Protein AF-A0A9D1K2B1-F1 (afdb_monomer_lite)

Structure (mmCIF, N/CA/C/O backbone):
data_AF-A0A9D1K2B1-F1
#
_entry.id   AF-A0A9D1K2B1-F1
#
loop_
_atom_site.group_PDB
_atom_site.id
_atom_site.type_symbol
_atom_site.label_atom_id
_atom_site.label_alt_id
_atom_site.label_comp_id
_atom_site.label_asym_id
_atom_site.label_entity_id
_atom_site.label_seq_id
_atom_site.pdbx_PDB_ins_code
_atom_site.Cartn_x
_atom_site.Cartn_y
_atom_site.Cartn_z
_atom_site.occupancy
_atom_site.B_iso_or_equiv
_atom_site.auth_seq_id
_atom_site.auth_comp_id
_atom_site.auth_asym_id
_atom_site.auth_atom_id
_atom_site.pdbx_PDB_model_num
ATOM 1 N N . MET A 1 1 ? 57.698 0.652 50.246 1.00 42.91 1 MET A N 1
ATOM 2 C CA . MET A 1 1 ? 56.872 1.882 50.127 1.00 42.91 1 MET A CA 1
ATOM 3 C C . MET A 1 1 ? 55.983 1.719 48.900 1.00 42.91 1 MET A C 1
ATOM 5 O O . MET A 1 1 ? 56.507 1.148 47.949 1.00 42.91 1 MET A O 1
ATOM 9 N N . PRO A 1 2 ? 54.697 2.130 48.892 1.00 47.16 2 PRO A N 1
ATOM 10 C CA . PRO A 1 2 ? 54.116 3.295 49.573 1.00 47.16 2 PRO A CA 1
ATOM 11 C C . PRO A 1 2 ? 52.962 2.987 50.560 1.00 47.16 2 PRO A C 1
ATOM 13 O O . PRO A 1 2 ? 52.565 1.844 50.748 1.00 47.16 2 PRO A O 1
ATOM 16 N N . PHE A 1 3 ? 52.524 4.053 51.237 1.00 38.34 3 PHE A N 1
ATOM 17 C CA . PHE A 1 3 ? 51.678 4.156 52.436 1.00 38.34 3 PHE A CA 1
ATOM 18 C C . PHE A 1 3 ? 50.153 4.059 52.184 1.00 38.34 3 PHE A C 1
ATOM 20 O O . PHE A 1 3 ? 49.709 4.307 51.061 1.00 38.34 3 PHE A O 1
ATOM 27 N N . PRO A 1 4 ? 49.337 3.773 53.227 1.00 44.44 4 PRO A N 1
ATOM 28 C CA . PRO A 1 4 ? 47.873 3.760 53.150 1.00 44.44 4 PRO A CA 1
ATOM 29 C C . PRO A 1 4 ? 47.290 5.185 53.088 1.00 44.44 4 PRO A C 1
ATOM 31 O O . PRO A 1 4 ? 47.824 6.105 53.707 1.00 44.44 4 PRO A O 1
ATOM 34 N N . LYS A 1 5 ? 46.167 5.377 52.381 1.00 49.03 5 LYS A N 1
ATOM 35 C CA . LYS A 1 5 ? 45.376 6.621 52.442 1.00 49.03 5 LYS A CA 1
ATOM 36 C C . LYS A 1 5 ? 44.247 6.482 53.472 1.00 49.03 5 LYS A C 1
ATOM 38 O O . LYS A 1 5 ? 43.446 5.558 53.393 1.00 49.03 5 LYS A O 1
ATOM 43 N N . ALA A 1 6 ? 44.232 7.410 54.427 1.00 44.16 6 ALA A N 1
ATOM 44 C CA . ALA A 1 6 ? 43.238 7.596 55.486 1.00 44.16 6 ALA A CA 1
ATOM 45 C C . ALA A 1 6 ? 41.986 8.362 54.978 1.00 44.16 6 ALA A C 1
ATOM 47 O O . ALA A 1 6 ? 42.064 8.988 53.917 1.00 44.16 6 ALA A O 1
ATOM 48 N N . PRO A 1 7 ? 40.845 8.333 55.700 1.00 40.44 7 PRO A N 1
ATOM 49 C CA . PRO A 1 7 ? 39.591 8.944 55.258 1.00 40.44 7 PRO A CA 1
ATOM 50 C C . PRO A 1 7 ? 39.573 10.460 55.508 1.00 40.44 7 PRO A C 1
ATOM 52 O O . PRO A 1 7 ? 40.241 10.959 56.412 1.00 40.44 7 PRO A O 1
ATOM 55 N N . ALA A 1 8 ? 38.777 11.192 54.725 1.00 40.62 8 ALA A N 1
ATOM 56 C CA . ALA A 1 8 ? 38.548 12.620 54.920 1.00 40.62 8 ALA A CA 1
ATOM 57 C C . ALA A 1 8 ? 37.243 12.859 55.699 1.00 40.62 8 ALA A C 1
ATOM 59 O O . ALA A 1 8 ? 36.166 12.451 55.273 1.00 40.62 8 ALA A O 1
ATOM 60 N N . LEU A 1 9 ? 37.375 13.543 56.834 1.00 32.53 9 LEU A N 1
ATOM 61 C CA . LEU A 1 9 ? 36.319 14.177 57.622 1.00 32.53 9 LEU A CA 1
ATOM 62 C C . LEU A 1 9 ? 36.584 15.685 57.574 1.00 32.53 9 LEU A C 1
ATOM 64 O O . LEU A 1 9 ? 37.693 16.097 57.912 1.00 32.53 9 LEU A O 1
ATOM 68 N N . SER A 1 10 ? 35.582 16.503 57.254 1.00 36.38 10 SER A N 1
ATOM 69 C CA . SER A 1 10 ? 35.505 17.867 57.792 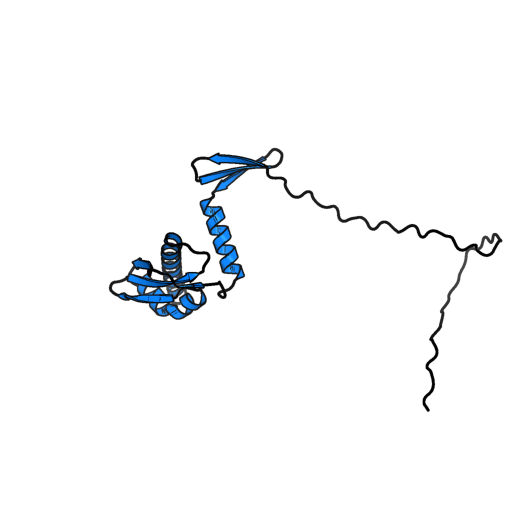1.00 36.38 10 SER A CA 1
ATOM 70 C C . SER A 1 10 ? 34.108 18.483 57.665 1.00 36.38 10 SER A C 1
ATOM 72 O O . SER A 1 10 ? 33.372 18.267 56.708 1.00 36.38 10 SER A O 1
ATOM 74 N N . ILE A 1 11 ? 33.782 19.226 58.722 1.00 36.28 11 ILE A N 1
ATOM 75 C CA . ILE A 1 11 ? 32.523 19.857 59.133 1.00 36.28 11 ILE A CA 1
ATOM 76 C C . ILE A 1 11 ? 32.655 21.373 58.938 1.00 36.28 11 ILE A C 1
ATOM 78 O O . ILE A 1 11 ? 33.719 21.895 59.258 1.00 36.28 11 ILE A O 1
ATOM 82 N N . LEU A 1 12 ? 31.579 22.085 58.577 1.00 35.84 12 LEU A N 1
ATOM 83 C CA . LEU A 1 12 ? 31.353 23.516 58.886 1.00 35.84 12 LEU A CA 1
ATOM 84 C C . LEU A 1 12 ? 29.826 23.718 59.051 1.00 35.84 12 LEU A C 1
ATOM 86 O O . LEU A 1 12 ? 29.088 23.423 58.121 1.00 35.84 12 LEU A O 1
ATOM 90 N N . SER A 1 13 ? 29.255 23.933 60.245 1.00 35.72 13 SER A N 1
ATOM 91 C CA . SER A 1 13 ? 29.264 25.116 61.139 1.00 35.72 13 SER A CA 1
ATOM 92 C C . SER A 1 13 ? 28.545 26.352 60.576 1.00 35.72 13 SER A C 1
ATOM 94 O O . SER A 1 13 ? 29.125 27.034 59.738 1.00 35.72 13 SER A O 1
ATOM 96 N N . ASN A 1 14 ? 27.361 26.704 61.115 1.00 36.28 14 ASN A N 1
ATOM 97 C CA . ASN A 1 14 ? 27.158 27.986 61.826 1.00 36.28 14 ASN A CA 1
ATOM 98 C C . ASN A 1 14 ? 25.767 28.156 62.489 1.00 36.28 14 ASN A C 1
ATOM 100 O O . ASN A 1 14 ? 24.738 27.815 61.914 1.00 36.28 14 ASN A O 1
ATOM 104 N N . SER A 1 15 ? 25.793 28.736 63.695 1.00 38.16 15 SER A N 1
ATOM 105 C CA . SER A 1 15 ? 24.716 29.077 64.656 1.00 38.16 15 SER A CA 1
ATOM 106 C C . SER A 1 15 ? 24.010 30.422 64.322 1.00 38.16 15 SER A C 1
ATOM 108 O O . SER A 1 15 ? 24.632 31.240 63.652 1.00 38.16 15 SER A O 1
ATOM 110 N N . GLN A 1 16 ? 22.742 30.742 64.670 1.00 42.72 16 GLN A N 1
ATOM 111 C CA . GLN A 1 16 ? 22.116 31.188 65.959 1.00 42.72 16 GLN A CA 1
ATOM 112 C C . GLN A 1 16 ? 20.704 31.808 65.642 1.00 42.72 16 GLN A C 1
ATOM 114 O O . GLN A 1 16 ? 20.439 31.999 64.456 1.00 42.72 16 GLN A O 1
ATOM 119 N N . PRO A 1 17 ? 19.862 32.327 66.583 1.00 39.25 17 PRO A N 1
ATOM 120 C CA . PRO A 1 17 ? 19.605 32.013 68.003 1.00 39.25 17 PRO A CA 1
ATOM 121 C C . PRO A 1 17 ? 18.090 31.850 68.338 1.00 39.25 17 PRO A C 1
ATOM 123 O O . PRO A 1 17 ? 17.222 32.454 67.711 1.00 39.25 17 PRO A O 1
ATOM 126 N N . GLY A 1 18 ? 17.761 31.105 69.398 1.00 34.69 18 GLY A N 1
ATOM 127 C CA . GLY A 1 18 ? 16.387 30.994 69.910 1.00 34.69 18 GLY A CA 1
ATOM 128 C C . GLY A 1 18 ? 16.225 29.867 70.927 1.00 34.69 18 GLY A C 1
ATOM 129 O O . GLY A 1 18 ? 15.487 28.918 70.690 1.00 34.69 18 GLY A O 1
ATOM 130 N N . ASP A 1 19 ? 16.970 29.938 72.031 1.00 33.38 19 ASP A N 1
ATOM 131 C CA . ASP A 1 19 ? 17.018 28.895 73.054 1.00 33.38 19 ASP A CA 1
ATOM 132 C C . ASP A 1 19 ? 15.716 28.797 73.866 1.00 33.38 19 ASP A C 1
ATOM 134 O O . ASP A 1 19 ? 15.302 29.721 74.563 1.00 33.38 19 ASP A O 1
ATOM 138 N N . THR A 1 20 ? 15.131 27.603 73.905 1.00 34.12 20 THR A N 1
ATOM 139 C CA . THR A 1 20 ? 14.628 27.051 75.167 1.00 34.12 20 THR A CA 1
ATOM 140 C C . THR A 1 20 ? 15.136 25.623 75.285 1.00 34.12 20 THR A C 1
ATOM 142 O O . THR A 1 20 ? 14.659 24.696 74.635 1.00 34.12 20 THR A O 1
ATOM 145 N N . VAL A 1 21 ? 16.157 25.473 76.124 1.00 35.66 21 VAL A N 1
ATOM 146 C CA . VAL A 1 21 ? 16.801 24.209 76.476 1.00 35.66 21 VAL A CA 1
ATOM 147 C C . VAL A 1 21 ? 15.862 23.381 77.361 1.00 35.66 21 VAL A C 1
ATOM 149 O O . VAL A 1 21 ? 15.447 23.835 78.427 1.00 35.66 21 VAL A O 1
ATOM 152 N N . ARG A 1 22 ? 15.594 22.123 76.985 1.00 31.62 22 ARG A N 1
ATOM 153 C CA . ARG A 1 22 ? 15.200 21.069 77.937 1.00 31.62 22 ARG A CA 1
ATOM 154 C C . ARG A 1 22 ? 16.084 19.835 77.760 1.00 31.62 22 ARG A C 1
ATOM 156 O O . ARG A 1 22 ? 16.180 19.265 76.681 1.00 31.62 22 ARG A O 1
ATOM 163 N N . PHE A 1 23 ? 16.719 19.433 78.858 1.00 31.05 23 PHE A N 1
ATOM 164 C CA . PHE A 1 23 ? 17.557 18.243 78.984 1.00 31.05 23 PHE A CA 1
ATOM 165 C C . PHE A 1 23 ? 16.712 16.956 79.042 1.00 31.05 23 PHE A C 1
ATOM 167 O O . PHE A 1 23 ? 15.790 16.860 79.850 1.00 31.05 23 PHE A O 1
ATOM 174 N N . SER A 1 24 ? 17.103 15.903 78.319 1.00 32.75 24 SER A N 1
ATOM 175 C CA . SER A 1 24 ? 17.839 14.759 78.900 1.00 32.75 24 SER A CA 1
ATOM 176 C C . SER A 1 24 ? 17.693 13.444 78.111 1.00 32.75 24 SER A C 1
ATOM 178 O O . SER A 1 24 ? 16.620 13.099 77.627 1.00 32.75 24 SER A O 1
ATOM 180 N N . LYS A 1 25 ? 18.806 12.691 78.159 1.00 34.25 25 LYS A N 1
ATOM 181 C CA . LYS A 1 25 ? 19.060 11.268 77.854 1.00 34.25 25 LYS A CA 1
ATOM 182 C C . LYS A 1 25 ? 19.443 10.914 76.408 1.00 34.25 25 LYS A C 1
ATOM 184 O O . LYS A 1 25 ? 18.646 10.944 75.483 1.00 34.25 25 LYS A O 1
ATOM 189 N N . THR A 1 26 ? 20.714 10.530 76.287 1.00 39.12 26 THR A N 1
ATOM 190 C CA . THR A 1 26 ? 21.387 9.856 75.167 1.00 39.12 26 THR A CA 1
ATOM 191 C C . THR A 1 26 ? 20.589 8.630 74.686 1.00 39.12 26 THR A C 1
ATOM 193 O O . THR A 1 26 ? 19.840 8.034 75.467 1.00 39.12 26 THR A O 1
ATOM 196 N N . PRO A 1 27 ? 20.733 8.259 73.403 1.00 40.28 27 PRO A N 1
ATOM 197 C CA . PRO A 1 27 ? 19.713 7.580 72.626 1.00 40.28 27 PRO A CA 1
ATOM 198 C C . PRO A 1 27 ? 19.751 6.067 72.837 1.00 40.28 27 PRO A C 1
ATOM 200 O O . PRO A 1 27 ? 20.812 5.466 73.005 1.00 40.28 27 PRO A O 1
ATOM 203 N N . ARG A 1 28 ? 18.578 5.438 72.756 1.00 38.09 28 ARG A N 1
ATOM 204 C CA . ARG A 1 28 ? 18.480 4.049 72.300 1.00 38.09 28 ARG A CA 1
ATOM 205 C C . ARG A 1 28 ? 18.335 4.096 70.777 1.00 38.09 28 ARG A C 1
ATOM 207 O O . ARG A 1 28 ? 17.539 4.909 70.303 1.00 38.09 28 ARG A O 1
ATOM 214 N N . PRO A 1 29 ? 19.089 3.298 70.009 1.00 44.03 29 PRO A N 1
ATOM 215 C CA . PRO A 1 29 ? 18.872 3.206 68.580 1.00 44.03 29 PRO A CA 1
ATOM 216 C C . PRO A 1 29 ? 17.627 2.345 68.387 1.00 44.03 29 PRO A C 1
ATOM 218 O O . PRO A 1 29 ? 17.682 1.155 68.642 1.00 44.03 29 PRO A O 1
ATOM 221 N N . ASP A 1 30 ? 16.504 2.982 68.076 1.00 41.56 30 ASP A N 1
ATOM 222 C CA . ASP A 1 30 ? 15.373 2.398 67.343 1.00 41.56 30 ASP A CA 1
ATOM 223 C C . ASP A 1 30 ? 14.384 3.532 67.021 1.00 41.56 30 ASP A C 1
ATOM 225 O O . ASP A 1 30 ? 13.219 3.527 67.412 1.00 41.56 30 ASP A O 1
ATOM 229 N N . SER A 1 31 ? 14.871 4.569 66.331 1.00 41.84 31 SER A N 1
ATOM 230 C CA . SER A 1 31 ? 13.979 5.486 65.620 1.00 41.84 31 SER A CA 1
ATOM 231 C C . SER A 1 31 ? 13.761 4.911 64.233 1.00 41.84 31 SER A C 1
ATOM 233 O O . SER A 1 31 ? 14.615 5.020 63.355 1.00 41.84 31 SER A O 1
ATOM 235 N N . MET A 1 32 ? 12.613 4.259 64.077 1.00 40.28 32 MET A N 1
ATOM 236 C CA . MET A 1 32 ? 12.077 3.840 62.792 1.00 40.28 32 MET A CA 1
ATOM 237 C C . MET A 1 32 ? 12.019 5.064 61.873 1.00 40.28 32 MET A C 1
ATOM 239 O O . MET A 1 32 ? 11.344 6.049 62.171 1.00 40.28 32 MET A O 1
ATOM 243 N N . ILE A 1 33 ? 12.759 5.002 60.771 1.00 4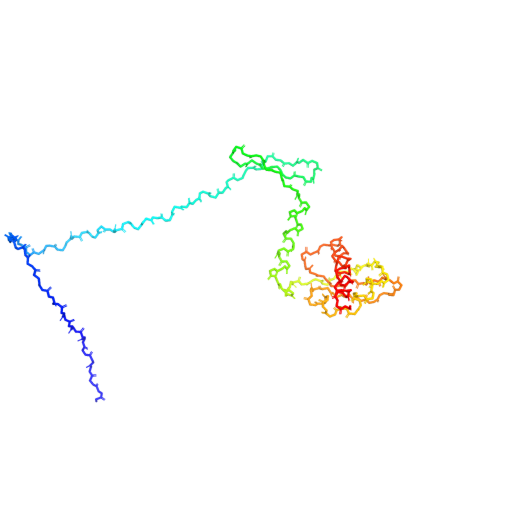1.88 33 ILE A N 1
ATOM 244 C CA . ILE A 1 33 ? 12.650 5.938 59.656 1.00 41.88 33 ILE A CA 1
ATOM 245 C C . ILE A 1 33 ? 11.231 5.762 59.10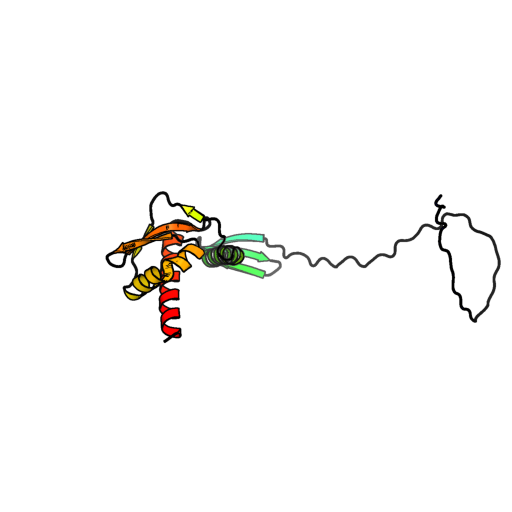4 1.00 41.88 33 ILE A C 1
ATOM 247 O O . ILE A 1 33 ? 10.916 4.698 58.575 1.00 41.88 33 ILE A O 1
ATOM 251 N N . GLN A 1 34 ? 10.359 6.761 59.259 1.00 47.12 34 GLN A N 1
ATOM 252 C CA . GLN A 1 34 ? 9.144 6.817 58.448 1.00 47.12 34 GLN A CA 1
ATOM 253 C C . GLN A 1 34 ? 9.564 7.282 57.053 1.00 47.12 34 GLN A C 1
ATOM 255 O O . GLN A 1 34 ? 10.133 8.370 56.940 1.00 47.12 34 GLN A O 1
ATOM 260 N N . PRO A 1 35 ? 9.363 6.469 56.004 1.00 45.59 35 PRO A N 1
ATOM 261 C CA . PRO A 1 35 ? 9.651 6.903 54.653 1.00 45.59 35 PRO A CA 1
ATOM 262 C C . PRO A 1 35 ? 8.675 8.018 54.277 1.00 45.59 35 PRO A C 1
ATOM 264 O O . PRO A 1 35 ? 7.458 7.873 54.390 1.00 45.59 35 PRO A O 1
ATOM 267 N N . GLU A 1 36 ? 9.240 9.136 53.844 1.00 54.59 36 GLU A N 1
ATOM 268 C CA . GLU A 1 36 ? 8.534 10.233 53.202 1.00 54.59 36 GLU A CA 1
ATOM 269 C C . GLU A 1 36 ? 7.840 9.678 51.950 1.00 54.59 36 GLU A C 1
ATOM 271 O O . GLU A 1 36 ? 8.492 9.216 51.011 1.00 54.59 36 GLU A O 1
ATOM 276 N N . GLN A 1 37 ? 6.506 9.618 51.983 1.00 49.91 37 GLN A N 1
ATOM 277 C CA . GLN A 1 37 ? 5.706 9.137 50.863 1.00 49.91 37 GLN A CA 1
ATOM 278 C C . GLN A 1 37 ? 5.843 10.140 49.717 1.00 49.91 37 GLN A C 1
ATOM 280 O O . GLN A 1 37 ? 5.260 11.221 49.737 1.00 49.91 37 GLN A O 1
ATOM 285 N N . THR A 1 38 ? 6.653 9.780 48.724 1.00 49.78 38 THR A N 1
ATOM 286 C CA . THR A 1 38 ? 6.652 10.445 47.420 1.00 49.78 38 THR A CA 1
ATOM 287 C C . THR A 1 38 ? 5.252 10.266 46.828 1.00 49.78 38 THR A C 1
ATOM 289 O O . THR A 1 38 ? 4.784 9.126 46.818 1.00 49.78 38 THR A O 1
ATOM 292 N N . PRO 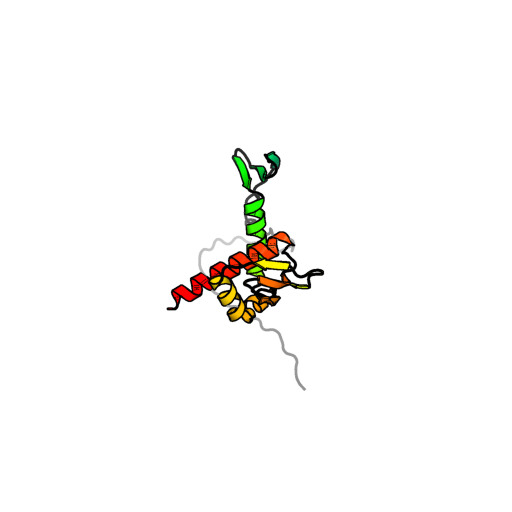A 1 39 ? 4.556 11.330 46.380 1.00 56.44 39 PRO A N 1
ATOM 293 C CA . PRO A 1 39 ? 3.261 11.170 45.736 1.00 56.44 39 PRO A CA 1
ATOM 294 C C . PRO A 1 39 ? 3.447 10.263 44.522 1.00 56.44 39 PRO A C 1
ATOM 296 O O . PRO A 1 39 ? 4.233 10.551 43.617 1.00 56.44 39 PRO A O 1
ATOM 299 N N . GLU A 1 40 ? 2.780 9.117 44.576 1.00 64.00 40 GLU A N 1
ATOM 300 C CA . GLU A 1 40 ? 2.745 8.134 43.507 1.00 64.00 40 GLU A CA 1
ATOM 301 C C . GLU A 1 40 ? 2.160 8.826 42.265 1.00 64.00 40 GLU A C 1
ATOM 303 O O . GLU A 1 40 ? 1.186 9.575 42.402 1.00 64.00 40 GLU A O 1
ATOM 308 N N . PRO A 1 41 ? 2.764 8.674 41.073 1.00 61.03 41 PRO A N 1
ATOM 309 C CA . PRO A 1 41 ? 2.241 9.310 39.875 1.00 61.03 41 PRO A CA 1
ATOM 310 C C . PRO A 1 41 ? 0.805 8.828 39.668 1.00 61.03 41 PRO A C 1
ATOM 312 O O . PRO A 1 41 ? 0.579 7.628 39.506 1.00 61.03 41 PRO A O 1
ATOM 315 N N . GLU A 1 42 ? -0.154 9.759 39.703 1.00 60.19 42 GLU A N 1
ATOM 316 C CA . GLU A 1 42 ? -1.554 9.484 39.391 1.00 60.19 42 GLU A CA 1
ATOM 317 C C . GLU A 1 42 ? -1.606 8.808 38.022 1.00 60.19 42 GLU A C 1
ATOM 319 O O . GLU A 1 42 ? -1.382 9.420 36.975 1.00 60.19 42 GLU A O 1
ATOM 324 N N . THR A 1 43 ? -1.828 7.500 38.046 1.00 61.66 43 THR A N 1
ATOM 325 C CA . THR A 1 43 ? -1.951 6.691 36.847 1.00 61.66 43 THR A CA 1
ATOM 326 C C . THR A 1 43 ? -3.315 7.038 36.282 1.00 61.66 43 THR A C 1
ATOM 328 O O . THR A 1 43 ? -4.340 6.644 36.839 1.00 61.66 43 THR A O 1
ATOM 331 N N . GLN A 1 44 ? -3.349 7.855 35.228 1.00 60.94 44 GLN A N 1
ATOM 332 C CA . GLN A 1 44 ? -4.598 8.067 34.509 1.00 60.94 44 GLN A CA 1
ATOM 333 C C . GLN A 1 44 ? -5.101 6.693 34.049 1.00 60.94 44 GLN A C 1
ATOM 335 O O . GLN A 1 44 ? -4.300 5.917 33.519 1.00 60.94 44 GLN A O 1
ATOM 340 N N . PRO A 1 45 ? -6.376 6.350 34.300 1.00 67.31 45 PRO A N 1
ATOM 341 C CA . PRO A 1 45 ? -6.900 5.061 33.888 1.00 67.31 45 PRO A CA 1
ATOM 342 C C . PRO A 1 45 ? -6.761 4.956 32.372 1.00 67.31 45 PRO A C 1
ATOM 344 O O . PRO A 1 45 ? -7.207 5.846 31.645 1.00 67.31 45 PRO A O 1
ATOM 347 N N . GLU A 1 46 ? -6.116 3.890 31.893 1.00 69.00 46 GLU A N 1
ATOM 348 C CA . GLU A 1 46 ? -6.103 3.622 30.461 1.00 69.00 46 GLU A CA 1
ATOM 349 C C . GLU A 1 46 ? -7.552 3.483 29.978 1.00 69.00 46 GLU A C 1
ATOM 351 O O . GLU A 1 46 ? -8.367 2.855 30.667 1.00 69.00 46 GLU A O 1
ATOM 356 N N . PRO A 1 47 ? -7.905 4.087 28.830 1.00 69.31 47 PRO A N 1
ATOM 357 C CA . PRO A 1 47 ? -9.266 4.026 28.326 1.00 69.31 47 PRO A CA 1
ATOM 358 C C . PRO A 1 47 ? -9.667 2.561 28.127 1.00 69.31 47 PRO A C 1
ATOM 360 O O . PRO A 1 47 ? -9.046 1.822 27.363 1.00 69.31 47 PRO A O 1
ATOM 363 N N . SER A 1 48 ? -10.697 2.122 28.853 1.00 85.94 48 SER A N 1
ATOM 364 C CA . SER A 1 48 ? -11.216 0.763 28.745 1.00 85.94 48 SER A CA 1
ATOM 365 C C . SER A 1 48 ? -12.182 0.683 27.569 1.00 85.94 48 SER A C 1
ATOM 367 O O . SER A 1 48 ? -13.293 1.210 27.640 1.00 85.94 48 SER A O 1
ATOM 369 N N . PHE A 1 49 ? -11.777 -0.002 26.505 1.00 92.56 49 PHE A N 1
ATOM 370 C CA . PHE A 1 49 ? -12.647 -0.273 25.365 1.00 92.56 49 PHE A CA 1
ATOM 371 C C . PHE A 1 49 ? -13.330 -1.630 25.521 1.00 92.56 49 PHE A C 1
ATOM 373 O O . PHE A 1 49 ? -12.683 -2.633 25.838 1.00 92.56 49 PHE A O 1
ATOM 380 N N . ARG A 1 50 ? -14.629 -1.687 25.232 1.00 94.06 50 ARG A N 1
ATOM 381 C CA . ARG A 1 50 ? -15.375 -2.939 25.089 1.00 94.06 50 ARG A CA 1
ATOM 382 C C . ARG A 1 50 ? -15.813 -3.114 23.642 1.00 94.06 50 ARG A C 1
ATOM 384 O O . ARG A 1 50 ? -16.487 -2.258 23.082 1.00 94.06 50 ARG A O 1
ATOM 391 N N . LEU A 1 51 ? -15.473 -4.253 23.045 1.00 95.31 51 LEU A N 1
ATOM 392 C CA . LEU A 1 51 ? -15.959 -4.610 21.715 1.00 95.31 51 LEU A CA 1
ATOM 393 C C . LEU A 1 51 ? -17.462 -4.914 21.767 1.00 95.31 51 LEU A C 1
ATOM 395 O O . LEU A 1 51 ? -17.885 -5.834 22.469 1.00 95.31 51 LEU A O 1
ATOM 399 N N . VAL A 1 52 ? -18.251 -4.150 21.011 1.00 96.25 52 VAL A N 1
ATOM 400 C CA . VAL A 1 52 ? -19.699 -4.362 20.861 1.00 96.25 52 VAL A CA 1
ATOM 401 C C . VAL A 1 52 ? -19.970 -5.345 19.724 1.00 96.25 52 VAL A C 1
ATOM 403 O O . VAL A 1 52 ? -20.786 -6.253 19.873 1.00 96.25 52 VAL A O 1
ATOM 406 N N . GLY A 1 53 ? -19.269 -5.189 18.598 1.00 94.88 53 GLY A N 1
ATOM 407 C CA . GLY A 1 53 ? -19.405 -6.058 17.432 1.00 94.88 53 GLY A CA 1
ATOM 408 C C . GLY A 1 53 ? -18.851 -5.436 16.151 1.00 94.88 53 GLY A C 1
ATOM 409 O O . GLY A 1 53 ? -18.109 -4.456 16.190 1.00 94.88 53 GLY A O 1
ATOM 410 N N . GLU A 1 54 ? -19.236 -6.013 15.014 1.00 96.12 54 GLU A N 1
ATOM 411 C CA . GLU A 1 54 ? -18.875 -5.551 13.672 1.00 96.12 54 GLU A CA 1
ATOM 412 C C . GLU A 1 54 ? -20.142 -5.273 12.855 1.00 96.12 54 GLU A C 1
ATOM 414 O O . GLU A 1 54 ? -21.107 -6.041 12.905 1.00 96.12 54 GLU A O 1
ATOM 419 N N . ALA A 1 55 ? -20.135 -4.182 12.088 1.00 95.69 55 ALA A N 1
ATOM 420 C CA . ALA A 1 55 ? -21.198 -3.838 11.151 1.00 95.69 55 ALA A CA 1
ATOM 421 C C . ALA A 1 55 ? -20.690 -3.895 9.707 1.00 95.69 55 ALA A C 1
ATOM 423 O O . ALA A 1 55 ? -19.587 -3.443 9.401 1.00 95.69 55 ALA A O 1
ATOM 424 N N . PHE A 1 56 ? -21.519 -4.453 8.818 1.00 95.75 56 PHE A N 1
ATOM 425 C CA . PHE A 1 56 ? -21.282 -4.560 7.369 1.00 95.75 56 PHE A CA 1
ATOM 426 C C . PHE A 1 56 ? -19.979 -5.267 6.948 1.00 95.75 56 PHE A C 1
ATOM 428 O O . PHE A 1 56 ? -19.641 -5.259 5.770 1.00 95.75 56 PHE A O 1
ATOM 435 N N . GLY A 1 57 ? -19.257 -5.897 7.880 1.00 92.44 57 GLY A N 1
ATOM 436 C CA . GLY A 1 57 ? -17.941 -6.481 7.610 1.00 92.44 57 GLY A CA 1
ATOM 437 C C . GLY A 1 57 ? -16.807 -5.451 7.478 1.00 92.44 57 GLY A C 1
ATOM 438 O O . GLY A 1 57 ? -15.705 -5.810 7.057 1.00 92.44 57 GLY A O 1
ATOM 439 N N . THR A 1 58 ? -17.069 -4.174 7.779 1.00 93.75 58 THR A N 1
ATOM 440 C CA . THR A 1 58 ? -16.138 -3.057 7.533 1.00 93.75 58 THR A CA 1
ATOM 441 C C . THR A 1 58 ? -15.920 -2.168 8.750 1.00 93.75 58 THR A C 1
ATOM 443 O O . THR A 1 58 ? -14.852 -1.571 8.865 1.00 93.75 58 THR A O 1
ATOM 446 N N . TYR A 1 59 ? -16.884 -2.089 9.672 1.00 95.94 59 TYR A N 1
ATOM 447 C CA . TYR A 1 59 ? -16.796 -1.215 10.841 1.00 95.94 59 TYR A CA 1
ATOM 448 C C . TYR A 1 59 ? -16.723 -2.005 12.141 1.00 95.94 59 TYR A C 1
ATOM 450 O O . TYR A 1 59 ? -17.621 -2.792 12.440 1.00 95.94 59 TYR A O 1
ATOM 458 N N . VAL A 1 60 ? -15.697 -1.739 12.947 1.00 96.06 60 VAL A N 1
ATOM 459 C CA . VAL A 1 60 ? -15.594 -2.231 14.325 1.00 96.06 60 VAL A CA 1
ATOM 460 C C . VAL A 1 60 ? -16.266 -1.226 15.253 1.00 96.06 60 VAL A C 1
ATOM 462 O O . VAL A 1 60 ? -15.962 -0.033 15.203 1.00 96.06 60 VAL A O 1
ATOM 465 N N . ILE A 1 61 ? -17.174 -1.705 16.101 1.00 96.75 61 ILE A N 1
ATOM 466 C CA . ILE A 1 61 ? -17.933 -0.874 17.038 1.00 96.75 61 ILE A CA 1
ATOM 467 C C . ILE A 1 61 ? -17.426 -1.135 18.457 1.00 96.75 61 ILE A C 1
ATOM 469 O O . ILE A 1 61 ? -17.451 -2.275 18.935 1.00 96.75 61 ILE A O 1
ATOM 473 N N . LEU A 1 62 ? -16.992 -0.075 19.135 1.00 96.44 62 LEU A N 1
ATOM 474 C CA . LEU A 1 62 ? -16.468 -0.111 20.499 1.00 96.44 62 LEU A CA 1
ATOM 475 C C . LEU A 1 62 ? -17.297 0.784 21.422 1.00 96.44 62 LEU A C 1
ATOM 477 O O . LEU A 1 62 ? -17.735 1.859 21.028 1.00 96.44 62 LEU A O 1
ATOM 481 N N . GLU A 1 63 ? -17.460 0.358 22.665 1.00 95.25 63 GLU A N 1
ATOM 482 C CA . GLU A 1 63 ? -17.988 1.154 23.773 1.00 95.25 63 GLU A CA 1
ATOM 483 C C . GLU A 1 63 ? -16.810 1.634 24.636 1.00 95.25 63 GLU A C 1
ATOM 485 O O . GLU A 1 63 ? -15.905 0.851 24.945 1.00 95.25 63 GLU A O 1
ATOM 490 N N . SER A 1 64 ? -16.807 2.915 25.004 1.00 93.88 64 SER A N 1
ATOM 491 C CA . SER A 1 64 ? -15.810 3.535 25.885 1.00 93.88 64 SER A CA 1
ATOM 492 C C . SER A 1 64 ? -16.510 4.493 26.844 1.00 93.88 64 SER A C 1
ATOM 494 O O . SER A 1 64 ? -16.800 5.632 26.488 1.00 93.88 64 SER A O 1
ATOM 496 N N . GLY A 1 65 ? -16.785 4.046 28.071 1.00 89.81 65 GLY A N 1
ATOM 497 C CA . GLY A 1 65 ? -17.626 4.812 28.995 1.00 89.81 65 GLY A CA 1
ATOM 498 C C . GLY A 1 65 ? -19.035 4.979 28.424 1.00 89.81 65 GLY A C 1
ATOM 499 O O . GLY A 1 65 ? -19.667 3.986 28.079 1.00 89.81 65 GLY A O 1
ATOM 500 N N . ASP A 1 66 ? -19.492 6.224 28.291 1.00 90.56 66 ASP A N 1
ATOM 501 C CA . ASP A 1 66 ? -20.800 6.558 27.707 1.00 90.56 66 ASP A CA 1
ATOM 502 C C . ASP A 1 66 ? -20.740 6.800 26.182 1.00 90.56 66 ASP A C 1
ATOM 504 O O . ASP A 1 66 ? -21.756 7.126 25.562 1.00 90.56 66 ASP A O 1
ATOM 508 N N . ASP A 1 67 ? -19.563 6.632 25.564 1.00 94.00 67 ASP A N 1
ATOM 509 C CA . ASP A 1 67 ? -19.338 6.886 24.141 1.00 94.00 67 ASP A CA 1
ATOM 510 C C . ASP A 1 67 ? -19.347 5.600 23.301 1.00 94.00 67 ASP A C 1
ATOM 512 O O . ASP A 1 67 ? -18.810 4.556 23.687 1.00 94.00 67 ASP A O 1
ATOM 516 N N . LEU A 1 68 ? -19.897 5.710 22.087 1.00 93.94 68 LEU A N 1
ATOM 517 C CA . LEU A 1 68 ? -19.848 4.673 21.057 1.00 93.94 68 LEU A CA 1
ATOM 518 C C . LEU A 1 68 ? -18.895 5.094 19.933 1.00 93.94 68 LEU A C 1
ATOM 520 O O . LEU A 1 68 ? -19.122 6.090 19.245 1.00 93.94 68 LEU A O 1
ATOM 524 N N . ILE A 1 69 ? -17.850 4.305 19.713 1.00 95.12 69 ILE A N 1
ATOM 525 C CA . ILE A 1 69 ? -16.797 4.551 18.726 1.00 95.12 69 ILE A CA 1
ATOM 526 C C . ILE A 1 69 ? -16.983 3.599 17.545 1.00 95.12 69 ILE A C 1
ATOM 528 O O . ILE A 1 69 ? -17.197 2.401 17.722 1.00 95.12 69 ILE A O 1
ATOM 532 N N . TRP A 1 70 ? -16.858 4.135 16.332 1.00 94.69 70 TRP A N 1
ATOM 533 C CA . TRP A 1 70 ? -16.917 3.378 15.084 1.00 94.69 70 TRP A CA 1
ATOM 534 C C . TRP A 1 70 ? -15.579 3.515 14.371 1.00 94.69 70 TRP A C 1
ATOM 536 O O . TRP A 1 70 ? -15.125 4.629 14.110 1.00 94.69 70 TRP A O 1
ATOM 546 N N . ILE A 1 71 ? -14.948 2.388 14.062 1.00 95.31 71 ILE A N 1
ATOM 547 C CA . ILE A 1 71 ? -13.645 2.341 13.403 1.00 95.31 71 ILE A CA 1
ATOM 548 C C . ILE A 1 71 ? -13.817 1.683 12.043 1.00 95.31 71 ILE A C 1
ATOM 550 O O . ILE A 1 71 ? -14.291 0.553 11.962 1.00 95.31 71 ILE A O 1
ATOM 554 N N . ASP A 1 72 ? -13.397 2.370 10.984 1.00 95.75 72 ASP A N 1
ATOM 555 C CA . ASP A 1 72 ? -13.251 1.764 9.663 1.00 95.75 72 ASP A CA 1
ATOM 556 C C . ASP A 1 72 ? -12.034 0.828 9.658 1.00 95.75 72 ASP A C 1
ATOM 558 O O . ASP A 1 72 ? -10.896 1.261 9.871 1.00 95.75 72 ASP A O 1
ATOM 562 N N . LYS A 1 73 ? -12.275 -0.465 9.429 1.00 94.19 73 LYS A N 1
ATOM 563 C CA . LYS A 1 73 ? -11.240 -1.501 9.417 1.00 94.19 73 LYS A CA 1
ATOM 564 C C . LYS A 1 73 ? -10.215 -1.275 8.306 1.00 94.19 73 LYS A C 1
ATOM 566 O O . LYS A 1 73 ? -9.036 -1.519 8.548 1.00 94.19 73 LYS A O 1
ATOM 571 N N . HIS A 1 74 ? -10.635 -0.808 7.128 1.00 90.75 74 HIS A N 1
ATOM 572 C CA . HIS A 1 74 ? -9.725 -0.573 6.003 1.00 90.75 74 HIS A CA 1
ATOM 573 C C . HIS A 1 74 ? -8.775 0.577 6.324 1.00 90.75 74 HIS A C 1
ATOM 575 O O . HIS A 1 74 ? -7.561 0.381 6.349 1.00 90.75 74 HIS A O 1
ATOM 581 N N . ALA A 1 75 ? -9.327 1.731 6.708 1.00 91.81 75 ALA A N 1
ATOM 582 C CA . ALA A 1 75 ? -8.516 2.897 7.048 1.00 91.81 75 ALA A CA 1
ATOM 583 C C . ALA A 1 75 ? -7.593 2.630 8.251 1.00 91.81 75 ALA A C 1
ATOM 585 O O . ALA A 1 75 ? -6.440 3.064 8.264 1.00 91.81 75 ALA A O 1
ATOM 586 N N . ALA A 1 76 ? -8.067 1.892 9.262 1.00 92.94 76 ALA A N 1
ATOM 587 C CA . ALA A 1 76 ? -7.239 1.506 10.402 1.00 92.94 76 ALA A CA 1
ATOM 588 C C . ALA A 1 76 ? -6.098 0.557 9.998 1.00 92.94 76 ALA A C 1
ATOM 590 O O . ALA A 1 76 ? -4.967 0.730 10.462 1.00 92.94 76 ALA A O 1
ATOM 591 N N . HIS A 1 77 ? -6.373 -0.417 9.125 1.00 90.19 77 HIS A N 1
ATOM 592 C CA . HIS A 1 77 ? -5.367 -1.360 8.642 1.00 90.19 77 HIS A CA 1
ATOM 593 C C . HIS A 1 77 ? -4.289 -0.657 7.809 1.00 90.19 77 HIS A C 1
ATOM 595 O O . HIS A 1 77 ? -3.100 -0.802 8.095 1.00 90.19 77 HIS A O 1
ATOM 601 N N . GLU A 1 78 ? -4.689 0.184 6.858 1.00 89.19 78 GLU A N 1
ATOM 602 C CA . GLU A 1 78 ? -3.769 0.977 6.034 1.00 89.19 78 GLU A CA 1
ATOM 603 C C . GLU A 1 78 ? -2.919 1.922 6.889 1.00 89.19 78 GLU A C 1
ATOM 605 O O . GLU A 1 78 ? -1.698 1.997 6.727 1.00 89.19 78 GLU A O 1
ATOM 610 N N . ARG A 1 79 ? -3.533 2.589 7.877 1.00 92.81 79 ARG A N 1
ATOM 611 C CA . ARG A 1 79 ? -2.815 3.451 8.827 1.00 92.81 79 ARG A CA 1
ATOM 612 C C . ARG A 1 79 ? -1.750 2.674 9.602 1.00 92.81 79 ARG A C 1
ATOM 614 O O . ARG A 1 79 ? -0.647 3.190 9.794 1.00 92.81 79 ARG A O 1
ATOM 621 N N . MET A 1 80 ? -2.066 1.455 10.043 1.00 91.12 80 MET A N 1
ATOM 622 C CA . MET A 1 80 ? -1.132 0.586 10.762 1.00 91.12 80 MET A CA 1
ATOM 623 C C . MET A 1 80 ? 0.036 0.148 9.874 1.00 91.12 80 MET A C 1
ATOM 625 O O . MET A 1 80 ? 1.180 0.184 10.330 1.00 91.12 80 MET A O 1
ATOM 629 N N . ILE A 1 81 ? -0.233 -0.234 8.621 1.00 89.50 81 ILE A N 1
ATOM 630 C CA . ILE A 1 81 ? 0.806 -0.585 7.641 1.00 89.50 81 ILE A CA 1
ATOM 631 C C . ILE A 1 81 ? 1.724 0.616 7.400 1.00 89.50 81 ILE A C 1
ATOM 633 O O . ILE A 1 81 ? 2.943 0.497 7.532 1.00 89.50 81 ILE A O 1
ATOM 637 N N . TYR A 1 82 ? 1.148 1.787 7.125 1.00 88.88 82 TYR A N 1
ATOM 638 C CA . TYR A 1 82 ? 1.908 3.005 6.860 1.00 88.88 82 TYR A CA 1
ATOM 639 C C . TYR A 1 82 ? 2.838 3.379 8.020 1.00 88.88 82 TYR A C 1
ATOM 641 O O . TYR A 1 82 ? 4.008 3.685 7.798 1.00 88.88 82 TYR A O 1
ATOM 649 N N . GLU A 1 83 ? 2.350 3.356 9.264 1.00 90.94 83 GLU A N 1
ATOM 650 C CA . GLU A 1 83 ? 3.188 3.719 10.415 1.00 90.94 83 GLU A CA 1
ATOM 651 C C . GLU A 1 83 ? 4.332 2.728 10.645 1.00 90.94 83 GLU A C 1
ATOM 653 O O . GLU A 1 83 ? 5.431 3.155 11.001 1.00 90.94 83 GLU A O 1
ATOM 658 N N . LYS A 1 84 ? 4.121 1.434 10.381 1.00 87.00 84 LYS A N 1
ATOM 659 C CA . LYS A 1 84 ? 5.193 0.431 10.451 1.00 87.00 84 LYS A CA 1
ATOM 660 C C . LYS A 1 84 ? 6.263 0.665 9.386 1.00 87.00 84 LYS A C 1
ATOM 662 O O . LYS A 1 84 ? 7.429 0.840 9.732 1.00 87.00 84 LYS A O 1
ATOM 667 N N . LEU A 1 85 ? 5.857 0.803 8.122 1.00 86.31 85 LEU A N 1
ATOM 668 C CA . LEU A 1 85 ? 6.780 1.098 7.019 1.00 86.31 85 LEU A CA 1
ATOM 669 C C . LEU A 1 85 ? 7.555 2.404 7.261 1.00 86.31 85 LEU A C 1
ATOM 671 O O . LEU A 1 85 ? 8.756 2.503 7.003 1.00 86.31 85 LEU A O 1
ATOM 675 N N . LYS A 1 86 ? 6.884 3.418 7.815 1.00 86.56 86 LYS A N 1
ATOM 676 C CA . LYS A 1 86 ? 7.504 4.697 8.173 1.00 86.56 86 LYS A CA 1
ATOM 677 C C . LYS A 1 86 ? 8.514 4.564 9.316 1.00 86.56 86 LYS A C 1
ATOM 679 O O . LYS A 1 86 ? 9.539 5.250 9.294 1.00 86.56 86 LYS A O 1
ATOM 684 N N . ALA A 1 87 ? 8.238 3.722 10.312 1.00 86.12 87 ALA A N 1
ATOM 685 C CA . ALA A 1 87 ? 9.159 3.459 11.415 1.00 86.12 87 ALA A CA 1
ATOM 686 C C . ALA A 1 87 ? 10.440 2.755 10.936 1.00 86.12 87 ALA A C 1
ATOM 688 O O . ALA A 1 87 ? 11.522 3.063 11.435 1.00 86.12 87 ALA A O 1
ATOM 689 N N . GLU A 1 88 ? 10.322 1.888 9.930 1.00 81.12 88 GLU A N 1
ATOM 690 C CA . GLU A 1 88 ? 11.423 1.100 9.359 1.00 81.12 88 GLU A CA 1
ATOM 691 C C . GLU A 1 88 ? 12.335 1.909 8.416 1.00 81.12 88 GLU A C 1
ATOM 693 O O . GLU A 1 88 ? 13.454 1.495 8.134 1.00 81.12 88 GLU A O 1
ATOM 698 N N . ARG A 1 89 ? 11.917 3.103 7.963 1.00 73.44 89 ARG A N 1
ATOM 699 C CA . ARG A 1 89 ? 12.739 4.063 7.182 1.00 73.44 89 ARG A CA 1
ATOM 700 C C . ARG A 1 89 ? 13.487 3.463 5.974 1.00 73.44 89 ARG A C 1
ATOM 702 O O . ARG A 1 89 ? 14.554 3.960 5.609 1.00 73.44 89 ARG A O 1
ATOM 709 N N . GLY A 1 90 ? 12.918 2.447 5.328 1.00 67.69 90 GLY A N 1
ATOM 710 C CA . GLY A 1 90 ? 13.528 1.775 4.173 1.00 67.69 90 GLY A CA 1
ATOM 711 C C . GLY A 1 90 ? 14.434 0.587 4.515 1.00 67.69 90 GLY A C 1
ATOM 712 O O . GLY A 1 90 ? 15.092 0.063 3.625 1.00 67.69 90 GLY A O 1
ATOM 713 N N . ASP A 1 91 ? 14.450 0.153 5.776 1.00 68.88 91 ASP A N 1
ATOM 714 C CA . ASP A 1 91 ? 15.043 -1.117 6.229 1.00 68.88 91 ASP A CA 1
ATOM 715 C C . ASP A 1 91 ? 13.947 -2.133 6.597 1.00 68.88 91 ASP A C 1
ATOM 717 O O . ASP A 1 91 ? 14.095 -2.954 7.496 1.00 68.88 91 ASP A O 1
ATOM 721 N N . ALA A 1 92 ? 12.789 -2.014 5.940 1.00 74.81 92 ALA A N 1
ATOM 722 C CA . ALA A 1 92 ? 11.692 -2.950 6.109 1.00 74.81 92 ALA A CA 1
ATOM 723 C C . ALA A 1 92 ? 12.149 -4.343 5.670 1.00 74.81 92 ALA A C 1
ATOM 725 O O . ALA A 1 92 ? 12.739 -4.489 4.593 1.00 74.81 92 ALA A O 1
ATOM 726 N N . ASP A 1 93 ? 11.837 -5.370 6.462 1.00 85.88 93 ASP A N 1
ATOM 727 C CA . ASP A 1 93 ? 12.051 -6.751 6.040 1.00 85.88 93 ASP A CA 1
ATOM 728 C C . ASP A 1 93 ? 11.319 -6.976 4.709 1.00 85.88 93 ASP A C 1
ATOM 730 O O . ASP A 1 93 ? 10.127 -6.693 4.580 1.00 85.88 93 ASP A O 1
ATOM 734 N N . CYS A 1 94 ? 12.039 -7.463 3.701 1.00 91.25 94 CYS A N 1
ATOM 735 C CA . CYS A 1 94 ? 11.518 -7.676 2.353 1.00 91.25 94 CYS A CA 1
ATOM 736 C C . CYS A 1 94 ? 11.363 -9.169 2.053 1.00 91.25 94 CYS A C 1
ATOM 738 O O . CYS A 1 94 ? 12.140 -10.001 2.522 1.00 91.25 94 CYS A O 1
ATOM 740 N N . GLN A 1 95 ? 10.389 -9.502 1.213 1.00 92.81 95 GLN A N 1
ATOM 741 C CA . GLN A 1 95 ? 10.145 -10.852 0.719 1.00 92.81 95 GLN A CA 1
ATOM 742 C C . GLN A 1 95 ? 10.298 -10.917 -0.800 1.00 92.81 95 GLN A C 1
ATOM 744 O O . GLN A 1 95 ? 9.779 -10.069 -1.525 1.00 92.81 95 GLN A O 1
ATOM 749 N N . LEU A 1 96 ? 10.980 -11.960 -1.276 1.00 94.62 96 LEU A N 1
ATOM 750 C CA . LEU A 1 96 ? 10.956 -12.350 -2.682 1.00 94.62 96 LEU A CA 1
ATOM 751 C C . LEU A 1 96 ? 9.651 -13.104 -2.954 1.00 94.62 96 LEU A C 1
ATOM 753 O O . LEU A 1 96 ? 9.344 -14.091 -2.281 1.00 94.62 96 LEU A O 1
ATOM 757 N N . LEU A 1 97 ? 8.899 -12.656 -3.950 1.00 94.25 97 LEU A N 1
ATOM 758 C CA . LEU A 1 97 ? 7.612 -13.235 -4.309 1.00 94.25 97 LEU A CA 1
ATOM 759 C C . LEU A 1 97 ? 7.804 -14.544 -5.082 1.00 94.25 97 LEU A C 1
ATOM 761 O O . LEU A 1 97 ? 8.677 -14.657 -5.945 1.00 94.25 97 LEU A O 1
ATOM 765 N N . LEU A 1 98 ? 6.955 -15.535 -4.789 1.00 92.75 98 LEU A N 1
ATOM 766 C CA . LEU A 1 98 ? 6.930 -16.806 -5.524 1.00 92.75 98 LEU A CA 1
ATOM 767 C C . LEU A 1 98 ? 6.548 -16.596 -6.993 1.00 92.75 98 LEU A C 1
ATOM 769 O O . LEU A 1 98 ? 7.124 -17.218 -7.884 1.00 92.75 98 LEU A O 1
ATOM 773 N N . GLU A 1 99 ? 5.590 -15.703 -7.224 1.00 92.69 99 GLU A N 1
ATOM 774 C CA . GLU A 1 99 ? 5.162 -15.250 -8.538 1.00 92.69 99 GLU A CA 1
ATOM 775 C C . GLU A 1 99 ? 5.290 -13.722 -8.592 1.00 92.69 99 GLU A C 1
ATOM 777 O O . GLU A 1 99 ? 4.774 -13.045 -7.699 1.00 92.69 99 GLU A O 1
ATOM 782 N N . PRO A 1 100 ? 5.990 -13.159 -9.595 1.00 94.38 100 PRO A N 1
ATOM 783 C CA . PRO A 1 100 ? 6.068 -11.715 -9.751 1.00 94.38 100 PRO A CA 1
ATOM 784 C C . PRO A 1 100 ? 4.687 -11.100 -9.978 1.00 94.38 100 PRO A C 1
ATOM 786 O O . PRO A 1 100 ? 3.902 -11.606 -10.779 1.00 94.38 100 PRO A O 1
ATOM 789 N N . VAL A 1 101 ? 4.417 -9.965 -9.338 1.00 94.94 101 VAL A N 1
ATOM 790 C CA . VAL A 1 101 ? 3.161 -9.229 -9.533 1.00 94.94 101 VAL A CA 1
ATOM 791 C C . VAL A 1 101 ? 3.314 -8.291 -10.727 1.00 94.94 101 VAL A C 1
ATOM 793 O O . VAL A 1 101 ? 4.211 -7.447 -10.752 1.00 94.94 101 VAL A O 1
ATOM 796 N N . SER A 1 102 ? 2.449 -8.436 -11.731 1.00 94.81 102 SER A N 1
ATOM 797 C CA . SER A 1 102 ? 2.405 -7.544 -12.892 1.00 94.81 102 SER A CA 1
ATOM 798 C C . SER A 1 102 ? 1.533 -6.324 -12.615 1.00 94.81 102 SER A C 1
ATOM 800 O O . SER A 1 102 ? 0.353 -6.480 -12.302 1.00 94.81 102 SER A O 1
ATOM 802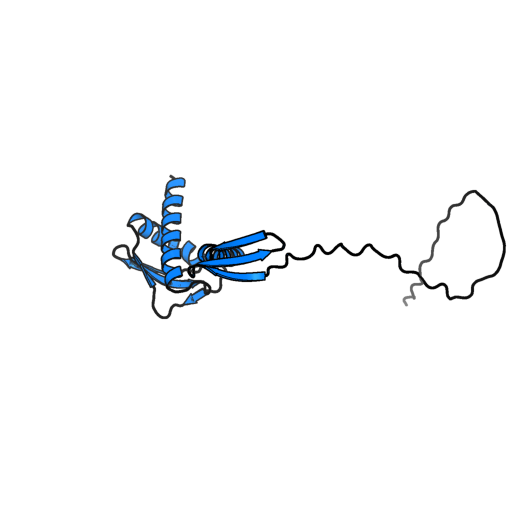 N N . VAL A 1 103 ? 2.083 -5.125 -12.801 1.00 95.31 103 VAL A N 1
ATOM 803 C CA . VAL A 1 103 ? 1.364 -3.860 -12.595 1.00 95.31 103 VAL A CA 1
ATOM 804 C C . VAL A 1 103 ? 1.369 -3.059 -13.892 1.00 95.31 103 VAL A C 1
ATOM 806 O O . VAL A 1 103 ? 2.434 -2.718 -14.411 1.00 95.31 103 VAL A O 1
ATOM 809 N N . ALA A 1 104 ? 0.181 -2.779 -14.426 1.00 95.44 104 ALA A N 1
ATOM 810 C CA . ALA A 1 104 ? 0.000 -1.912 -15.586 1.00 95.44 104 ALA A CA 1
ATOM 811 C C . ALA A 1 104 ? -0.097 -0.454 -15.124 1.00 95.44 104 ALA A C 1
ATOM 813 O O . ALA A 1 104 ? -0.869 -0.140 -14.222 1.00 95.44 104 ALA A O 1
ATOM 814 N N . LEU A 1 105 ? 0.688 0.423 -15.742 1.00 95.56 105 LEU A N 1
ATOM 815 C CA . LEU A 1 105 ? 0.817 1.828 -15.370 1.00 95.56 105 LEU A CA 1
ATOM 816 C C . LEU A 1 105 ? 0.544 2.726 -16.576 1.00 95.56 105 LEU A C 1
ATOM 818 O O . LEU A 1 105 ? 0.806 2.355 -17.726 1.00 95.56 105 LEU A O 1
ATOM 822 N N . GLU A 1 106 ? 0.089 3.950 -16.315 1.00 94.94 106 GLU A N 1
ATOM 823 C CA . GLU A 1 106 ? -0.001 4.967 -17.357 1.00 94.94 106 GLU A CA 1
ATOM 824 C C . GLU A 1 106 ? 1.391 5.331 -17.886 1.00 94.94 106 GLU A C 1
ATOM 826 O O . GLU A 1 106 ? 2.403 5.232 -17.190 1.00 94.94 106 GLU A O 1
ATOM 831 N N . LYS A 1 107 ? 1.469 5.808 -19.133 1.00 92.75 107 LYS A N 1
ATOM 832 C CA . LYS A 1 107 ? 2.753 6.034 -19.827 1.00 92.75 107 LYS A CA 1
ATOM 833 C C . LYS A 1 107 ? 3.754 6.877 -19.019 1.00 92.75 107 LYS A C 1
ATOM 835 O O . LYS A 1 107 ? 4.949 6.582 -19.013 1.00 92.75 107 LYS A O 1
ATOM 840 N N . ASN A 1 108 ? 3.272 7.935 -18.368 1.00 92.62 108 ASN A N 1
ATOM 841 C CA . ASN A 1 108 ? 4.113 8.850 -17.593 1.00 92.62 108 ASN A CA 1
ATOM 842 C C . ASN A 1 108 ? 4.517 8.255 -16.236 1.00 92.62 108 ASN A C 1
ATOM 844 O O . ASN A 1 108 ? 5.653 8.439 -15.803 1.00 92.62 108 ASN A O 1
ATOM 848 N N . GLU A 1 109 ? 3.610 7.523 -15.594 1.00 94.88 109 GLU A N 1
ATOM 849 C CA . GLU A 1 109 ? 3.845 6.824 -14.328 1.00 94.88 109 GLU A CA 1
ATOM 850 C C . GLU A 1 109 ? 4.862 5.698 -14.511 1.00 94.88 109 GLU A C 1
ATOM 852 O O . GLU A 1 109 ? 5.838 5.613 -13.769 1.00 94.88 109 GLU A O 1
ATOM 857 N N . TYR A 1 110 ? 4.700 4.907 -15.572 1.00 95.50 110 TYR A N 1
ATOM 858 C CA . TYR A 1 110 ? 5.645 3.879 -15.986 1.00 95.50 110 TYR A CA 1
ATOM 859 C C . TYR A 1 110 ? 7.061 4.452 -16.141 1.00 95.50 110 TYR A C 1
ATOM 861 O O . TYR A 1 110 ? 7.997 3.968 -15.505 1.00 95.50 110 TYR A O 1
ATOM 869 N N . ALA A 1 111 ? 7.223 5.533 -16.914 1.00 93.94 111 ALA A N 1
ATOM 870 C CA . ALA A 1 111 ? 8.522 6.187 -17.084 1.00 93.94 111 ALA A CA 1
ATOM 871 C C . ALA A 1 111 ? 9.092 6.710 -15.752 1.00 93.94 111 ALA A C 1
ATOM 873 O O . ALA A 1 111 ? 10.286 6.564 -15.484 1.00 93.94 111 ALA A O 1
ATOM 874 N N . ALA A 1 112 ? 8.245 7.281 -14.889 1.00 94.31 112 ALA A N 1
ATOM 875 C CA . ALA A 1 112 ? 8.657 7.769 -13.577 1.00 94.31 112 ALA A CA 1
ATOM 876 C C . ALA A 1 112 ? 9.172 6.645 -12.664 1.00 94.31 112 ALA A C 1
ATOM 878 O O . ALA A 1 112 ? 10.231 6.806 -12.056 1.00 94.31 112 ALA A O 1
ATOM 879 N N . VAL A 1 113 ? 8.482 5.503 -12.623 1.00 95.44 113 VAL A N 1
ATOM 880 C CA . VAL A 1 113 ? 8.904 4.321 -11.855 1.00 95.44 113 VAL A CA 1
ATOM 881 C C . VAL A 1 113 ? 10.216 3.758 -12.386 1.00 95.44 113 VAL A C 1
ATOM 883 O O . VAL A 1 113 ? 11.112 3.460 -11.595 1.00 95.44 113 VAL A O 1
ATOM 886 N N . LEU A 1 114 ? 10.372 3.646 -13.711 1.00 94.19 114 LEU A N 1
ATOM 887 C CA . LEU A 1 114 ? 11.603 3.109 -14.295 1.00 94.19 114 LEU A CA 1
ATOM 888 C C . LEU A 1 114 ? 12.832 3.967 -13.971 1.00 94.19 114 LEU A C 1
ATOM 890 O O . LEU A 1 114 ? 13.900 3.428 -13.681 1.00 94.19 114 LEU A O 1
ATOM 894 N N . GLU A 1 115 ? 12.686 5.290 -13.984 1.00 94.06 115 GLU A N 1
ATOM 895 C CA . GLU A 1 115 ? 13.770 6.201 -13.611 1.00 94.06 115 GLU A CA 1
ATOM 896 C C . GLU A 1 115 ? 14.067 6.178 -12.102 1.00 94.06 115 GLU A C 1
ATOM 898 O O . GLU A 1 115 ? 15.218 6.334 -11.694 1.00 94.06 115 GLU A O 1
ATOM 903 N N . ALA A 1 116 ? 13.054 5.936 -11.267 1.00 93.75 116 ALA A N 1
ATOM 904 C CA . ALA A 1 116 ? 13.173 5.908 -9.812 1.00 93.75 116 ALA A CA 1
ATOM 905 C C . ALA A 1 116 ? 13.347 4.494 -9.223 1.00 93.75 116 ALA A C 1
ATOM 907 O O . ALA A 1 116 ? 13.142 4.306 -8.021 1.00 93.75 116 ALA A O 1
ATOM 908 N N . ARG A 1 117 ? 13.753 3.492 -10.018 1.00 93.00 117 ARG A N 1
ATOM 909 C CA . ARG A 1 117 ? 13.922 2.098 -9.550 1.00 93.00 117 ARG A CA 1
ATOM 910 C C . ARG A 1 117 ? 14.803 1.970 -8.317 1.00 93.00 117 ARG A C 1
ATOM 912 O O . ARG A 1 117 ? 14.496 1.200 -7.418 1.00 93.00 117 ARG A O 1
ATOM 919 N N . GLU A 1 118 ? 15.877 2.750 -8.248 1.00 91.25 118 GLU A N 1
ATOM 920 C CA . GLU A 1 118 ? 16.774 2.733 -7.092 1.00 91.25 118 GLU A CA 1
ATOM 921 C C . GLU A 1 118 ? 16.089 3.241 -5.816 1.00 91.25 118 GLU A C 1
ATOM 9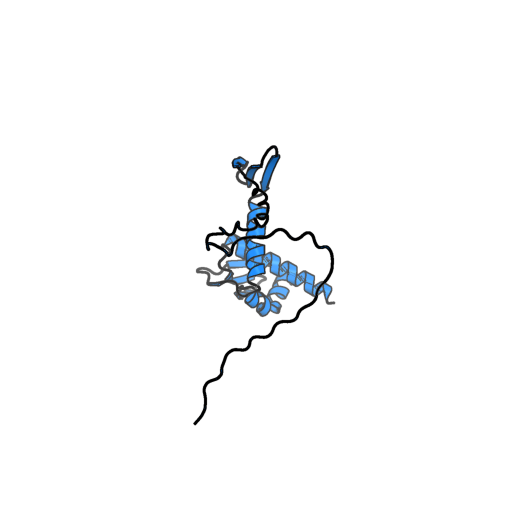23 O O . GLU A 1 118 ? 16.349 2.736 -4.727 1.00 91.25 118 GLU A O 1
ATOM 928 N N . LEU A 1 119 ? 15.194 4.224 -5.941 1.00 90.88 119 LEU A N 1
ATOM 929 C CA . LEU A 1 119 ? 14.395 4.708 -4.819 1.00 90.88 119 LEU A CA 1
ATOM 930 C C . LEU A 1 119 ? 13.343 3.671 -4.408 1.00 90.88 119 LEU A C 1
ATOM 932 O O . LEU A 1 119 ? 13.174 3.432 -3.217 1.00 90.88 119 LEU A O 1
ATOM 936 N N . CYS A 1 120 ? 12.703 3.012 -5.377 1.00 92.06 120 CYS A N 1
ATOM 937 C CA . CYS A 1 120 ? 11.767 1.916 -5.118 1.00 92.06 120 CYS A CA 1
ATOM 938 C C . CYS A 1 120 ? 12.461 0.760 -4.382 1.00 92.06 120 CYS A C 1
ATOM 940 O O . CYS A 1 120 ? 11.944 0.272 -3.381 1.00 92.06 120 CYS A O 1
ATOM 942 N N . ARG A 1 121 ? 13.688 0.410 -4.790 1.00 91.44 121 ARG A N 1
ATOM 943 C CA . ARG A 1 121 ? 14.508 -0.615 -4.130 1.00 91.44 121 ARG A CA 1
ATOM 944 C C . ARG A 1 121 ? 14.808 -0.267 -2.676 1.00 91.44 121 ARG A C 1
ATOM 946 O O . ARG A 1 121 ? 14.699 -1.125 -1.811 1.00 91.44 121 ARG A O 1
ATOM 953 N N . LYS A 1 122 ? 15.127 0.999 -2.388 1.00 88.81 122 LYS A N 1
ATOM 954 C CA . LYS A 1 122 ? 15.306 1.493 -1.009 1.00 88.81 122 LYS A CA 1
ATOM 955 C C . LYS A 1 122 ? 14.015 1.496 -0.191 1.00 88.81 122 LYS A C 1
ATOM 957 O O . LYS A 1 122 ? 14.081 1.511 1.028 1.00 88.81 122 LYS A O 1
ATOM 962 N N . ALA A 1 123 ? 12.858 1.514 -0.844 1.00 88.00 123 ALA A N 1
ATOM 963 C CA . ALA A 1 123 ? 11.559 1.342 -0.202 1.00 88.00 123 ALA A CA 1
ATOM 964 C C . ALA A 1 123 ? 11.143 -0.140 -0.082 1.00 88.00 123 ALA A C 1
ATOM 966 O O . ALA A 1 123 ? 10.030 -0.416 0.356 1.00 88.00 123 ALA A O 1
ATOM 967 N N . GLY A 1 124 ? 12.012 -1.083 -0.466 1.00 90.62 124 GLY A N 1
ATOM 968 C CA . GLY A 1 124 ? 11.762 -2.523 -0.388 1.00 90.62 124 GLY A CA 1
ATOM 969 C C . GLY A 1 124 ? 11.112 -3.142 -1.628 1.00 90.62 124 GLY A C 1
ATOM 970 O O . GLY A 1 124 ? 10.723 -4.306 -1.591 1.00 90.62 124 GLY A O 1
ATOM 971 N N . PHE A 1 125 ? 11.001 -2.392 -2.730 1.00 93.69 125 PHE A N 1
ATOM 972 C CA . PHE A 1 125 ? 10.403 -2.864 -3.981 1.00 93.69 125 PHE A CA 1
ATOM 973 C C . PHE A 1 125 ? 11.454 -3.091 -5.068 1.00 93.69 125 PHE A C 1
ATOM 975 O O . PHE A 1 125 ? 12.071 -2.143 -5.559 1.00 93.69 125 PHE A O 1
ATOM 982 N N . GLU A 1 126 ? 11.611 -4.335 -5.519 1.00 94.88 126 GLU A N 1
ATOM 983 C CA . GLU A 1 126 ? 12.394 -4.631 -6.725 1.00 94.88 126 GLU A CA 1
ATOM 984 C C . GLU A 1 126 ? 11.469 -4.721 -7.934 1.00 94.88 126 GLU A C 1
ATOM 986 O O . GLU A 1 126 ? 10.647 -5.636 -8.039 1.00 94.88 126 GLU A O 1
ATOM 991 N N . ILE A 1 127 ? 11.611 -3.742 -8.831 1.00 96.31 127 ILE A N 1
ATOM 992 C CA . ILE A 1 127 ? 10.739 -3.535 -9.985 1.00 96.31 127 ILE A CA 1
ATOM 993 C C . ILE A 1 127 ? 11.545 -3.682 -11.279 1.00 96.31 127 ILE A C 1
ATOM 995 O O . ILE A 1 127 ? 12.481 -2.918 -11.538 1.00 96.31 127 ILE A O 1
ATOM 999 N N . ASP A 1 128 ? 11.122 -4.627 -12.110 1.00 95.12 128 ASP A N 1
ATOM 1000 C CA . ASP A 1 128 ? 11.691 -4.923 -13.419 1.00 95.12 128 ASP A CA 1
ATOM 1001 C C . ASP A 1 128 ? 10.836 -4.373 -14.562 1.00 95.12 128 ASP A C 1
ATOM 1003 O O . ASP A 1 128 ? 9.619 -4.205 -14.458 1.00 95.12 128 ASP A O 1
ATOM 1007 N N . ASP A 1 129 ? 11.497 -4.137 -15.697 1.00 95.56 129 ASP A N 1
ATOM 1008 C CA . ASP A 1 129 ? 10.804 -3.807 -16.936 1.00 95.56 129 ASP A CA 1
ATOM 1009 C C . ASP A 1 129 ? 10.120 -5.035 -17.535 1.00 95.56 129 ASP A C 1
ATOM 1011 O O . ASP A 1 129 ? 10.791 -6.036 -17.801 1.00 95.56 129 ASP A O 1
ATOM 1015 N N . PHE A 1 130 ? 8.827 -4.934 -17.835 1.00 94.25 130 PHE A N 1
ATOM 1016 C CA . PHE A 1 130 ? 8.144 -5.899 -18.697 1.00 94.25 130 PHE A CA 1
ATOM 1017 C C . PHE A 1 130 ? 7.882 -5.359 -20.108 1.00 94.25 130 PHE A C 1
ATOM 1019 O O . PHE A 1 130 ? 7.623 -6.125 -21.037 1.00 94.25 130 PHE A O 1
ATOM 1026 N N . GLY A 1 131 ? 7.976 -4.041 -20.288 1.00 91.06 131 GLY A N 1
ATOM 1027 C CA . GLY A 1 131 ? 7.581 -3.344 -21.504 1.00 91.06 131 GLY A CA 1
ATOM 1028 C C . GLY A 1 131 ? 6.078 -3.061 -21.584 1.00 91.06 131 GLY A C 1
ATOM 1029 O O . GLY A 1 131 ? 5.286 -3.440 -20.725 1.00 91.06 131 GLY A O 1
ATOM 1030 N N . ALA A 1 132 ? 5.684 -2.345 -22.644 1.00 89.81 132 ALA A N 1
ATOM 1031 C CA . ALA A 1 132 ? 4.288 -2.008 -22.958 1.00 89.81 132 ALA A CA 1
ATOM 1032 C C . ALA A 1 132 ? 3.500 -1.339 -21.806 1.00 89.81 132 ALA A C 1
ATOM 1034 O O . ALA A 1 132 ? 2.293 -1.528 -21.692 1.00 89.81 132 ALA A O 1
ATOM 1035 N N . GLY A 1 133 ? 4.173 -0.549 -20.961 1.00 92.69 133 GLY A N 1
ATOM 1036 C CA . GLY A 1 133 ? 3.546 0.124 -19.817 1.00 92.69 133 GLY A CA 1
ATOM 1037 C C . GLY A 1 133 ? 3.320 -0.781 -18.603 1.00 92.69 133 GLY A C 1
ATOM 1038 O O . GLY A 1 133 ? 2.633 -0.384 -17.672 1.00 92.69 133 GLY A O 1
ATOM 1039 N N . THR A 1 134 ? 3.884 -1.990 -18.594 1.00 96.19 134 THR A N 1
ATOM 1040 C CA . THR A 1 134 ? 3.779 -2.931 -17.474 1.00 96.19 134 THR A CA 1
ATOM 1041 C C . THR A 1 134 ? 5.132 -3.111 -16.797 1.00 96.19 134 THR A C 1
ATOM 1043 O O . THR A 1 134 ? 6.171 -3.190 -17.457 1.00 96.19 134 THR A O 1
ATOM 1046 N N . VAL A 1 135 ? 5.119 -3.201 -15.471 1.00 96.69 135 VAL A N 1
ATOM 1047 C CA . VAL A 1 135 ? 6.286 -3.551 -14.656 1.00 96.69 135 VAL A CA 1
ATOM 1048 C C . VAL A 1 135 ? 6.039 -4.845 -13.891 1.00 96.69 135 VAL A C 1
ATOM 1050 O O . VAL A 1 135 ? 4.891 -5.191 -13.603 1.00 96.69 135 VAL A O 1
ATOM 1053 N N . LEU A 1 136 ? 7.115 -5.560 -13.562 1.00 96.44 136 LEU A N 1
ATOM 1054 C CA . LEU A 1 136 ? 7.057 -6.738 -12.696 1.00 96.44 136 LEU A CA 1
ATOM 1055 C C . LEU A 1 136 ? 7.660 -6.416 -11.338 1.00 96.44 136 LEU A C 1
ATOM 1057 O O . LEU A 1 136 ? 8.802 -5.971 -11.261 1.00 96.44 136 LEU A O 1
ATOM 1061 N N . VAL A 1 137 ? 6.926 -6.707 -10.273 1.00 96.50 137 VAL A N 1
ATOM 1062 C CA . VAL A 1 137 ? 7.419 -6.617 -8.899 1.00 96.50 137 VAL A CA 1
ATOM 1063 C C . VAL A 1 137 ? 7.890 -7.999 -8.472 1.00 96.50 137 VAL A C 1
ATOM 1065 O O . VAL A 1 137 ? 7.103 -8.945 -8.468 1.00 96.50 137 VAL A O 1
ATOM 1068 N N . ARG A 1 138 ? 9.175 -8.134 -8.141 1.00 95.50 138 ARG A N 1
ATOM 1069 C CA . ARG A 1 138 ? 9.761 -9.402 -7.666 1.00 95.50 138 ARG A CA 1
ATOM 1070 C C . ARG A 1 138 ? 9.906 -9.456 -6.160 1.00 95.50 138 ARG A C 1
ATOM 1072 O O . ARG A 1 138 ? 9.760 -10.525 -5.582 1.00 95.50 138 ARG A O 1
ATOM 1079 N N . THR A 1 139 ? 10.183 -8.313 -5.554 1.00 95.00 139 THR A N 1
ATOM 1080 C CA . THR A 1 139 ? 10.422 -8.180 -4.120 1.00 95.00 139 THR A CA 1
ATOM 1081 C C . THR A 1 139 ? 9.549 -7.053 -3.599 1.00 95.00 139 THR A C 1
ATOM 1083 O O . THR A 1 139 ? 9.417 -6.031 -4.276 1.00 95.00 139 THR A O 1
ATOM 1086 N N . ALA A 1 140 ? 8.949 -7.249 -2.429 1.00 94.25 140 ALA A N 1
ATOM 1087 C CA . ALA A 1 140 ? 8.134 -6.254 -1.738 1.00 94.25 140 ALA A CA 1
ATOM 1088 C C . ALA A 1 140 ? 8.345 -6.356 -0.215 1.00 94.25 140 ALA A C 1
ATOM 1090 O O . ALA A 1 140 ? 8.793 -7.403 0.261 1.00 94.25 140 ALA A O 1
ATOM 1091 N N . PRO A 1 141 ? 8.001 -5.324 0.574 1.00 92.44 141 PRO A N 1
ATOM 1092 C CA . PRO A 1 141 ? 7.968 -5.416 2.033 1.00 92.44 141 PRO A CA 1
ATOM 1093 C C . PRO A 1 141 ? 7.134 -6.607 2.538 1.00 92.44 141 PRO A C 1
ATOM 1095 O O . PRO A 1 141 ? 6.054 -6.890 2.017 1.00 92.44 141 PRO A O 1
ATOM 1098 N N . LEU A 1 142 ? 7.609 -7.286 3.584 1.00 90.75 142 LEU A N 1
ATOM 1099 C CA . LEU A 1 142 ? 6.999 -8.494 4.158 1.00 90.75 142 LEU A CA 1
ATOM 1100 C C . LEU A 1 142 ? 5.574 -8.253 4.676 1.00 90.75 142 LEU A C 1
ATOM 1102 O O . LEU A 1 142 ? 4.749 -9.159 4.684 1.00 90.75 142 LEU A O 1
ATOM 1106 N N . ILE A 1 143 ? 5.288 -7.025 5.108 1.00 88.06 143 ILE A N 1
ATOM 1107 C CA . ILE A 1 143 ? 3.973 -6.632 5.615 1.00 88.06 143 ILE A CA 1
ATOM 1108 C C . ILE A 1 143 ? 2.910 -6.473 4.518 1.00 88.06 143 ILE A C 1
ATOM 1110 O O . ILE A 1 143 ? 1.722 -6.438 4.833 1.00 88.06 143 ILE A O 1
ATOM 1114 N N . LEU A 1 144 ? 3.313 -6.353 3.250 1.00 88.12 144 LEU A N 1
ATOM 1115 C CA . LEU A 1 144 ? 2.378 -6.220 2.138 1.00 88.12 144 LEU A CA 1
ATOM 1116 C C . LEU A 1 144 ? 1.994 -7.595 1.588 1.00 88.12 144 LEU A C 1
ATOM 1118 O O . LEU A 1 144 ? 2.845 -8.441 1.320 1.00 88.12 144 LEU A O 1
ATOM 1122 N N . GLU A 1 145 ? 0.695 -7.787 1.384 1.00 81.19 145 GLU A N 1
ATOM 1123 C CA . GLU A 1 145 ? 0.118 -8.966 0.737 1.00 81.19 145 GLU A CA 1
ATOM 1124 C C . GLU A 1 145 ? -0.142 -8.704 -0.756 1.00 81.19 145 GLU A C 1
ATOM 1126 O O . GLU A 1 145 ? -0.089 -7.562 -1.211 1.00 81.19 145 GLU A O 1
ATOM 1131 N N . GLY A 1 146 ? -0.444 -9.757 -1.526 1.00 74.38 146 GLY A N 1
ATOM 1132 C CA . GLY A 1 146 ? -0.505 -9.728 -2.996 1.00 74.38 146 GLY A CA 1
ATOM 1133 C C . GLY A 1 146 ? -1.274 -8.547 -3.607 1.00 74.38 146 GLY A C 1
ATOM 1134 O O . GLY A 1 146 ? -0.711 -7.831 -4.432 1.00 74.38 146 GLY A O 1
ATOM 1135 N N . GLU A 1 147 ? -2.525 -8.314 -3.191 1.00 76.00 147 GLU A N 1
ATOM 1136 C CA . GLU A 1 147 ? -3.340 -7.191 -3.698 1.00 76.00 147 GLU A CA 1
ATOM 1137 C C . GLU A 1 147 ? -2.746 -5.828 -3.299 1.00 76.00 147 GLU A C 1
ATOM 1139 O O . GLU A 1 147 ? -2.615 -4.937 -4.136 1.00 76.00 147 GLU A O 1
ATOM 1144 N N . GLY A 1 148 ? -2.255 -5.701 -2.061 1.00 87.06 148 GLY A N 1
ATOM 1145 C CA . GLY A 1 148 ? -1.651 -4.463 -1.561 1.00 87.06 148 GLY A CA 1
ATOM 1146 C C . GLY A 1 148 ? -0.329 -4.083 -2.238 1.00 87.06 148 GLY A C 1
ATOM 1147 O O . GLY A 1 148 ? 0.040 -2.911 -2.238 1.00 87.06 148 GLY A O 1
ATOM 1148 N N . ILE A 1 149 ? 0.390 -5.038 -2.842 1.00 92.75 149 ILE A N 1
ATOM 1149 C CA . ILE A 1 149 ? 1.643 -4.759 -3.567 1.00 92.75 149 ILE A CA 1
ATOM 1150 C C . ILE A 1 149 ? 1.368 -3.969 -4.849 1.00 92.75 149 ILE A C 1
ATOM 1152 O O . ILE A 1 149 ? 2.077 -3.001 -5.133 1.00 92.75 149 ILE A O 1
ATOM 1156 N N . ALA A 1 150 ? 0.356 -4.369 -5.624 1.00 93.31 150 ALA A N 1
ATOM 1157 C CA . ALA A 1 150 ? 0.011 -3.678 -6.864 1.00 93.31 150 ALA A CA 1
ATOM 1158 C C . ALA A 1 150 ? -0.461 -2.247 -6.576 1.00 93.31 150 ALA A C 1
ATOM 1160 O O . ALA A 1 150 ? 0.035 -1.303 -7.196 1.00 93.31 150 ALA A O 1
ATOM 1161 N N . ASP A 1 151 ? -1.345 -2.091 -5.588 1.00 92.31 151 ASP A N 1
ATOM 1162 C CA . ASP A 1 151 ? -1.871 -0.792 -5.166 1.00 92.31 151 ASP A CA 1
ATOM 1163 C C . ASP A 1 151 ? -0.761 0.140 -4.675 1.00 92.31 151 ASP A C 1
ATOM 1165 O O . ASP A 1 151 ? -0.667 1.284 -5.129 1.00 92.31 151 ASP A O 1
ATOM 1169 N N . ALA A 1 152 ? 0.154 -0.368 -3.843 1.00 92.19 152 ALA A N 1
ATOM 1170 C CA . ALA A 1 152 ? 1.303 0.403 -3.377 1.00 92.19 152 ALA A CA 1
ATOM 1171 C C . ALA A 1 152 ? 2.188 0.876 -4.540 1.00 92.19 152 ALA A C 1
ATOM 1173 O O . ALA A 1 152 ? 2.619 2.029 -4.564 1.00 92.19 152 ALA A O 1
ATOM 1174 N N . VAL A 1 153 ? 2.450 0.020 -5.534 1.00 94.50 153 VAL A N 1
ATOM 1175 C CA . VAL A 1 153 ? 3.264 0.402 -6.699 1.00 94.50 153 VAL A CA 1
ATOM 1176 C C . VAL A 1 153 ? 2.559 1.442 -7.565 1.00 94.50 153 VAL A C 1
ATOM 1178 O O . VAL A 1 153 ? 3.217 2.384 -8.009 1.00 94.50 153 VAL A O 1
ATOM 1181 N N . MET A 1 154 ? 1.245 1.328 -7.775 1.00 94.56 154 MET A N 1
ATOM 1182 C CA . MET A 1 154 ? 0.467 2.349 -8.488 1.00 94.56 154 MET A CA 1
ATOM 1183 C C . MET A 1 154 ? 0.499 3.694 -7.750 1.00 94.56 154 MET A C 1
ATOM 1185 O O . MET A 1 154 ? 0.726 4.737 -8.367 1.00 94.56 154 MET A O 1
ATOM 1189 N N . GLU A 1 155 ? 0.359 3.688 -6.423 1.00 92.94 155 GLU A N 1
ATOM 1190 C CA . GLU A 1 155 ? 0.432 4.907 -5.615 1.00 92.94 155 GLU A CA 1
ATOM 1191 C C . GLU A 1 155 ? 1.828 5.550 -5.668 1.00 92.94 155 GLU A C 1
ATOM 1193 O O . GLU A 1 155 ? 1.947 6.764 -5.886 1.00 92.94 155 GLU A O 1
ATOM 1198 N N . ILE A 1 156 ? 2.887 4.740 -5.545 1.00 93.44 156 ILE A N 1
ATOM 1199 C CA . ILE A 1 156 ? 4.279 5.179 -5.712 1.00 93.44 156 ILE A CA 1
ATOM 1200 C C . ILE A 1 156 ? 4.467 5.802 -7.099 1.00 93.44 156 ILE A C 1
ATOM 1202 O O . ILE A 1 156 ? 5.049 6.883 -7.212 1.00 93.44 156 ILE A O 1
ATOM 1206 N N . ALA A 1 157 ? 3.952 5.169 -8.152 1.00 94.50 157 ALA A N 1
ATOM 1207 C CA . ALA A 1 157 ? 4.074 5.657 -9.521 1.00 94.50 157 ALA A CA 1
ATOM 1208 C C . ALA A 1 157 ? 3.411 7.031 -9.704 1.00 94.50 157 ALA A C 1
ATOM 1210 O O . ALA A 1 157 ? 4.037 7.964 -10.226 1.00 94.50 157 ALA A O 1
ATOM 1211 N N . GLY A 1 158 ? 2.190 7.187 -9.188 1.00 93.62 158 GLY A N 1
ATOM 1212 C CA . GLY A 1 158 ? 1.477 8.459 -9.193 1.00 93.62 158 GLY A CA 1
ATOM 1213 C C . GLY A 1 158 ? 2.197 9.539 -8.376 1.00 93.62 158 GLY A C 1
ATOM 1214 O O . GLY A 1 158 ? 2.275 10.696 -8.802 1.00 93.62 158 GLY A O 1
ATOM 1215 N N . TYR A 1 159 ? 2.770 9.187 -7.220 1.00 92.56 159 TYR A N 1
ATOM 1216 C CA . TYR A 1 159 ? 3.566 10.115 -6.411 1.00 92.56 159 TYR A CA 1
ATOM 1217 C C . TYR A 1 159 ? 4.823 10.588 -7.152 1.00 92.56 159 TYR A C 1
ATOM 1219 O O . TYR A 1 159 ? 5.085 11.793 -7.229 1.00 92.56 159 TYR A O 1
ATOM 1227 N N . LEU A 1 160 ? 5.572 9.660 -7.749 1.00 92.06 160 LEU A N 1
ATOM 1228 C CA . LEU A 1 160 ? 6.779 9.969 -8.513 1.00 92.06 160 LEU A CA 1
ATOM 1229 C C . LEU A 1 160 ? 6.468 10.885 -9.700 1.00 92.06 160 LEU A C 1
ATOM 1231 O O . LEU A 1 160 ? 7.177 11.872 -9.903 1.00 92.06 160 LEU A O 1
ATOM 1235 N N . MET A 1 161 ? 5.384 10.619 -10.435 1.00 91.44 161 MET A N 1
ATOM 1236 C CA . MET A 1 161 ? 4.932 11.477 -11.534 1.00 91.44 161 MET A CA 1
ATOM 1237 C C . MET A 1 161 ? 4.652 12.914 -11.062 1.00 91.44 161 MET A C 1
ATOM 1239 O O . MET A 1 161 ? 5.117 13.871 -11.690 1.00 91.44 161 MET A O 1
ATOM 1243 N N . ARG A 1 162 ? 3.916 13.080 -9.955 1.00 89.69 162 ARG A N 1
ATOM 1244 C CA . ARG A 1 162 ? 3.597 14.408 -9.401 1.00 89.69 162 ARG A CA 1
ATOM 1245 C C . ARG A 1 162 ? 4.857 15.148 -8.955 1.00 89.69 162 ARG A C 1
ATOM 1247 O O . ARG A 1 162 ? 5.085 16.267 -9.400 1.00 89.69 162 ARG A O 1
ATOM 1254 N N . SER A 1 163 ? 5.734 14.480 -8.204 1.00 82.81 163 SER A N 1
ATOM 1255 C CA . SER A 1 163 ? 6.986 15.075 -7.709 1.00 82.81 163 SER A CA 1
ATOM 1256 C C . SER A 1 163 ? 7.948 15.522 -8.819 1.00 82.81 163 SER A C 1
ATOM 1258 O O . SER A 1 163 ? 8.716 16.463 -8.636 1.00 82.81 163 SER A O 1
ATOM 1260 N N . LYS A 1 164 ? 7.889 14.886 -9.997 1.00 69.94 164 LYS A N 1
ATOM 1261 C CA . LYS A 1 164 ? 8.645 15.299 -11.189 1.00 69.94 164 LYS A CA 1
ATOM 1262 C C . LYS A 1 164 ? 8.153 16.621 -11.767 1.00 69.94 164 LYS A C 1
ATOM 1264 O O . LYS A 1 164 ? 8.942 17.386 -12.314 1.00 69.94 164 LYS A O 1
ATOM 1269 N N . THR A 1 165 ? 6.852 16.862 -11.653 1.00 62.50 165 THR A N 1
ATOM 1270 C CA . THR A 1 165 ? 6.199 18.068 -12.167 1.00 62.50 165 THR A CA 1
ATOM 1271 C C . THR A 1 165 ? 6.487 19.271 -11.265 1.00 62.50 165 THR A C 1
ATOM 1273 O O . THR A 1 165 ? 6.602 20.377 -11.768 1.00 62.50 165 THR A O 1
ATOM 1276 N N . ASP A 1 166 ? 6.702 19.054 -9.963 1.00 55.06 166 ASP A N 1
ATOM 1277 C CA . ASP A 1 166 ? 7.002 20.123 -8.995 1.00 55.06 166 ASP A CA 1
ATOM 1278 C C . ASP A 1 166 ? 8.447 20.666 -9.072 1.00 55.06 166 ASP A C 1
ATOM 1280 O O . ASP A 1 166 ? 8.747 21.712 -8.497 1.00 55.06 166 ASP A O 1
ATOM 1284 N N . LEU A 1 167 ? 9.358 19.968 -9.763 1.00 46.62 167 LEU A N 1
ATOM 1285 C CA . LEU A 1 167 ? 10.764 20.377 -9.922 1.00 46.62 167 LEU A CA 1
ATOM 1286 C C . LEU A 1 167 ? 11.069 21.109 -11.241 1.00 46.62 167 LEU A C 1
ATOM 1288 O O . LEU A 1 167 ? 12.218 21.514 -11.440 1.00 46.62 167 LEU A O 1
ATOM 1292 N N . THR A 1 168 ? 10.086 21.255 -12.134 1.00 40.97 168 THR A N 1
ATOM 1293 C CA . THR A 1 168 ? 10.250 21.897 -13.453 1.00 40.97 168 THR A CA 1
ATOM 1294 C C . THR A 1 168 ? 9.427 23.173 -13.533 1.00 40.97 168 THR A C 1
ATOM 1296 O O . THR A 1 168 ? 9.976 24.187 -14.018 1.00 40.97 168 THR A O 1
#

InterPro domains:
  IPR014790 MutL, C-terminal, dimerisation [PF08676] (55-165)
  IPR014790 MutL, C-terminal, dimerisation [SM00853] (51-167)
  IPR037198 MutL, C-terminal domain superfamily [SSF118116] (47-163)
  IPR042120 MutL, C-terminal domain, dimerisation subdomain [G3DSA:3.30.1540.20] (54-91)
  IPR042121 MutL, C-terminal domain, regulatory subdomain [G3DSA:3.30.1370.100] (92-165)

pLDDT: mean 77.32, std 22.63, range [31.05, 96.75]

Foldseek 3Di:
DDDDDDDDDDDDDDDDDDDDDDDDDDDDPDDDDDDDDDPDPPDDDDFDWDFPDDDPNFWTWIDTPPDIDIDGPVVVLVVVVVVVLVVCQLVAAKDFDPAWAKAAADPLLLVLCVVCQVVCVSSFWRWADPDPRIITTGMHGPSDDRVRVRVVSRVVSVVSSVVVVVVD

Secondary structure (DSSP, 8-state):
--PPPPPP-----------------PPPS--------PPPP--PPPP--EEEEEETTTEEEEEETTEEEEEEHHHHHHHHHHHHHHHHTT---EEEEEEEEEEE--HHHHHHHHHTHHHHHHTT-EEEEEETTEEEEEEEETT--HHHHHHHHHHHHHHHHHHHHTT-

Organism: NCBI:txid2840723

Sequence (168 aa):
MPFPKAPALSILSNSQPGDTVRFSKTPRPDSMIQPEQTPEPETQPEPSFRLVGEAFGTYVILESGDDLIWIDKHAAHERMIYEKLKAERGDADCQLLLEPVSVALEKNEYAAVLEARELCRKAGFEIDDFGAGTVLVRTAPLILEGEGIADAVMEIAGYLMRSKTDLT

Radius of gyration: 34.22 Å; chains: 1; bounding box: 78×49×102 Å